Protein AF-A0A3A4ZFQ8-F1 (afdb_monomer_lite)

Secondary structure (DSSP, 8-state):
----HHHHHHHHHHHHTT--HHHHHHHHHHHHHHHS----S-EE-TTS-EE-----S-----

pLDDT: mean 90.43, std 10.94, range [46.31, 98.75]

Foldseek 3Di:
DDDDPQLVVQLVVCVVVVHDNVRSNVRSVVRVVLQPPPDQDWDQDPVRDTDGDDRPHPDPPD

Radius of gyration: 15.19 Å; chains: 1; bounding box: 30×29×39 Å

Sequence (62 aa):
MQEDIHFYGVYALARAAGIEAHTARTIAYASQFVDDAIDDEALILPNQQAILPTMTSHKPID

Structure (mmCIF, N/CA/C/O backbone):
data_AF-A0A3A4ZFQ8-F1
#
_entry.id   AF-A0A3A4ZFQ8-F1
#
loop_
_atom_site.group_PDB
_atom_site.id
_atom_site.type_symbol
_atom_site.label_atom_id
_atom_site.label_alt_id
_atom_site.label_comp_id
_atom_site.label_asym_id
_atom_site.label_entity_id
_atom_site.label_seq_id
_atom_site.pdbx_PDB_ins_code
_atom_site.Cartn_x
_atom_site.Cartn_y
_atom_site.Cartn_z
_atom_site.occupancy
_atom_site.B_iso_or_equiv
_atom_site.auth_seq_id
_atom_site.auth_comp_id
_atom_site.auth_asym_id
_atom_site.auth_atom_id
_atom_site.pdbx_PDB_model_num
ATOM 1 N N . MET A 1 1 ? -4.184 -1.049 -12.024 1.00 80.50 1 MET A N 1
ATOM 2 C CA . MET A 1 1 ? -4.209 -1.532 -10.637 1.00 80.50 1 MET A CA 1
ATOM 3 C C . MET A 1 1 ? -5.606 -2.031 -10.339 1.00 80.50 1 MET A C 1
ATOM 5 O O . MET A 1 1 ? -6.554 -1.287 -10.583 1.00 80.50 1 MET A O 1
ATOM 9 N N . GLN A 1 2 ? -5.736 -3.276 -9.905 1.00 85.62 2 GLN A N 1
ATOM 10 C CA . GLN A 1 2 ? -7.015 -3.870 -9.522 1.00 85.62 2 GLN A CA 1
ATOM 11 C C . GLN A 1 2 ? -7.070 -3.916 -7.993 1.00 85.62 2 GLN A C 1
ATOM 13 O O . GLN A 1 2 ? -6.168 -4.452 -7.369 1.00 85.62 2 GLN A O 1
ATOM 18 N N . GLU A 1 3 ? -8.104 -3.341 -7.375 1.00 91.75 3 GLU A N 1
ATOM 19 C CA . GLU A 1 3 ? -8.299 -3.503 -5.928 1.00 91.75 3 GLU A CA 1
ATOM 20 C C . GLU A 1 3 ? -8.841 -4.915 -5.658 1.00 91.75 3 GLU A C 1
ATOM 22 O O . GLU A 1 3 ? -9.894 -5.293 -6.181 1.00 91.75 3 GLU A O 1
ATOM 27 N N . ASP A 1 4 ? -8.124 -5.696 -4.853 1.00 93.81 4 ASP A N 1
ATOM 28 C CA . ASP A 1 4 ? -8.527 -7.040 -4.450 1.00 93.81 4 ASP A CA 1
ATOM 29 C C . ASP A 1 4 ? -8.358 -7.258 -2.933 1.00 93.81 4 ASP A C 1
ATOM 31 O O . ASP A 1 4 ? -8.383 -6.315 -2.133 1.00 93.81 4 ASP A O 1
ATOM 35 N N . ILE A 1 5 ? -8.259 -8.520 -2.509 1.00 94.94 5 ILE A N 1
ATOM 36 C CA . ILE A 1 5 ? -8.116 -8.875 -1.098 1.00 94.94 5 ILE A CA 1
ATOM 37 C C . ILE A 1 5 ? -6.892 -8.226 -0.443 1.00 94.94 5 ILE A C 1
ATOM 39 O O . ILE A 1 5 ? -6.956 -7.912 0.746 1.00 94.94 5 ILE A O 1
ATOM 43 N N . HIS A 1 6 ? -5.811 -7.986 -1.186 1.00 95.00 6 HIS A N 1
ATOM 44 C CA . HIS A 1 6 ? -4.609 -7.351 -0.663 1.00 95.00 6 HIS A CA 1
ATOM 45 C C . HIS A 1 6 ? -4.897 -5.902 -0.264 1.00 95.00 6 HIS A C 1
ATOM 47 O O . HIS A 1 6 ? -4.699 -5.532 0.897 1.00 95.00 6 HIS A O 1
ATOM 53 N N . PHE A 1 7 ? -5.505 -5.116 -1.158 1.00 97.44 7 PHE A N 1
ATOM 54 C CA . PHE A 1 7 ? -5.977 -3.764 -0.851 1.00 97.44 7 PHE A CA 1
ATOM 55 C C . PHE A 1 7 ? -6.889 -3.737 0.385 1.00 97.44 7 PHE A C 1
ATOM 57 O O . PHE A 1 7 ? -6.635 -2.992 1.338 1.00 97.44 7 PHE A O 1
ATOM 64 N N . TYR A 1 8 ? -7.950 -4.554 0.403 1.00 98.06 8 TYR A N 1
ATOM 65 C CA . TYR A 1 8 ? -8.915 -4.532 1.507 1.00 98.06 8 TYR A CA 1
ATOM 66 C C . TYR A 1 8 ? -8.318 -5.041 2.822 1.00 98.06 8 TYR A C 1
ATOM 68 O O . TYR A 1 8 ? -8.663 -4.520 3.884 1.00 98.06 8 TYR A O 1
ATOM 76 N N . GLY A 1 9 ? -7.399 -6.006 2.766 1.00 98.06 9 GLY A N 1
ATOM 77 C CA . GLY A 1 9 ? -6.672 -6.516 3.923 1.00 98.06 9 GLY A CA 1
ATOM 78 C C . GLY A 1 9 ? -5.797 -5.440 4.560 1.00 98.06 9 GLY A C 1
ATOM 79 O O . GLY A 1 9 ? -5.914 -5.182 5.761 1.00 98.06 9 GLY A O 1
ATOM 80 N N . VAL A 1 10 ? -4.986 -4.748 3.755 1.00 98.25 10 VAL A N 1
ATOM 81 C CA . VAL A 1 10 ? -4.142 -3.638 4.224 1.00 98.25 10 VAL A CA 1
ATOM 82 C C . VAL A 1 10 ? -4.997 -2.490 4.758 1.00 98.25 10 VAL A C 1
ATOM 84 O O . VAL A 1 10 ? -4.709 -1.957 5.832 1.00 98.25 10 VAL A O 1
ATOM 87 N N . TYR A 1 11 ? -6.085 -2.137 4.066 1.00 98.56 11 TYR A N 1
ATOM 88 C CA . TYR A 1 11 ? -7.012 -1.105 4.529 1.00 98.56 11 TYR A CA 1
ATOM 89 C C . TYR A 1 11 ? -7.618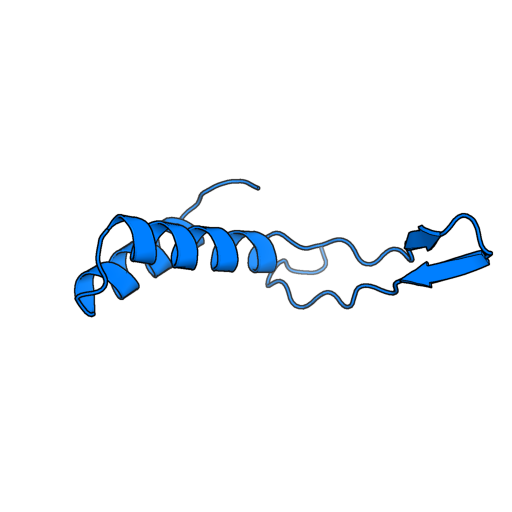 -1.457 5.892 1.00 98.56 11 TYR A C 1
ATOM 91 O O . TYR A 1 11 ? -7.588 -0.640 6.814 1.00 98.56 11 TYR A O 1
ATOM 99 N N . ALA A 1 12 ? -8.138 -2.678 6.045 1.00 98.62 12 ALA A N 1
ATOM 100 C CA . ALA A 1 12 ? -8.740 -3.141 7.290 1.00 98.62 12 ALA A CA 1
ATOM 101 C C . ALA A 1 12 ? -7.727 -3.147 8.445 1.00 98.62 12 ALA A C 1
ATOM 103 O O . 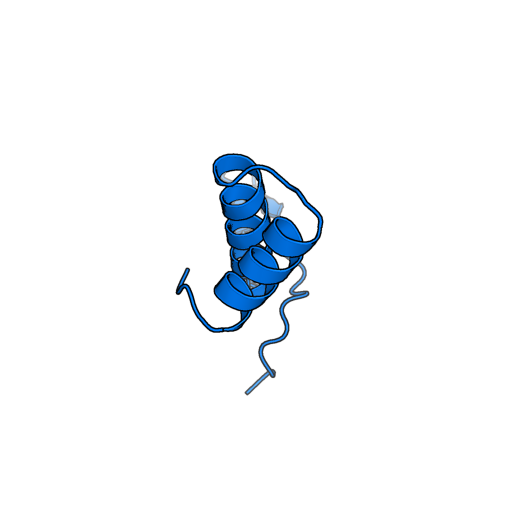ALA A 1 12 ? -8.048 -2.665 9.532 1.00 98.62 12 ALA A O 1
ATOM 104 N N . LEU A 1 13 ? -6.497 -3.611 8.202 1.00 98.62 13 LEU A N 1
ATOM 105 C CA . LEU A 1 13 ? -5.403 -3.582 9.178 1.00 98.62 13 LEU A CA 1
ATOM 106 C C . LEU A 1 13 ? -5.049 -2.151 9.600 1.00 98.62 13 LEU A C 1
ATOM 108 O O . LEU A 1 13 ? -4.973 -1.863 10.793 1.00 98.62 13 LEU A O 1
ATOM 112 N N . ALA A 1 14 ? -4.898 -1.234 8.642 1.00 98.69 14 ALA A N 1
ATOM 113 C CA . ALA A 1 14 ? -4.602 0.169 8.923 1.00 98.69 14 ALA A CA 1
ATOM 114 C C . ALA A 1 14 ? -5.721 0.834 9.745 1.00 98.69 14 ALA A C 1
ATOM 116 O O . ALA A 1 14 ? -5.452 1.540 10.720 1.00 98.69 14 ALA A O 1
ATOM 117 N N . ARG A 1 15 ? -6.990 0.566 9.407 1.00 98.62 15 ARG A N 1
ATOM 118 C CA . ARG A 1 15 ? -8.146 1.058 10.172 1.00 98.62 15 ARG A CA 1
ATOM 119 C C . ARG A 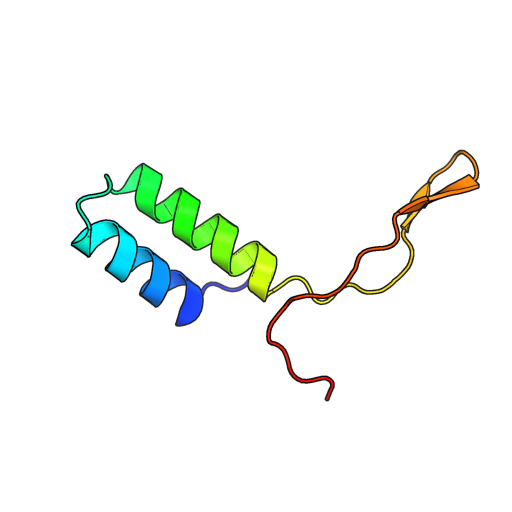1 15 ? -8.196 0.465 11.578 1.00 98.62 15 ARG A C 1
ATOM 121 O O . ARG A 1 15 ? -8.449 1.207 12.524 1.00 98.62 15 ARG A O 1
ATOM 128 N N . ALA A 1 16 ? -7.920 -0.831 11.725 1.00 98.69 16 ALA A N 1
ATOM 129 C CA . ALA A 1 16 ? -7.854 -1.503 13.021 1.00 98.69 16 ALA A CA 1
ATOM 130 C C . ALA A 1 16 ? -6.722 -0.951 13.906 1.00 98.69 16 ALA A C 1
ATOM 132 O O . ALA A 1 16 ? -6.881 -0.868 15.120 1.00 98.69 16 ALA A O 1
ATOM 133 N N . ALA A 1 17 ? -5.622 -0.496 13.301 1.00 98.62 17 ALA A N 1
ATOM 134 C CA . ALA A 1 17 ? -4.533 0.199 13.985 1.00 98.62 17 ALA A CA 1
ATOM 135 C C . ALA A 1 17 ? -4.862 1.660 14.368 1.00 98.62 17 ALA A C 1
ATOM 137 O O . ALA A 1 17 ? -4.025 2.345 14.951 1.00 98.62 17 ALA A O 1
ATOM 138 N N . GLY A 1 18 ? -6.064 2.157 14.050 1.00 98.62 18 GLY A N 1
ATOM 139 C CA . GLY A 1 18 ? -6.509 3.512 14.389 1.00 98.62 18 GLY A CA 1
ATOM 140 C C . GLY A 1 18 ? -6.128 4.591 13.372 1.00 98.62 18 GLY A C 1
ATOM 141 O O . GLY A 1 18 ? -6.356 5.771 13.632 1.00 98.62 18 GLY A O 1
ATOM 142 N N . ILE A 1 19 ? -5.589 4.224 12.205 1.00 98.75 19 ILE A N 1
ATOM 143 C CA . ILE A 1 19 ? -5.236 5.184 11.150 1.00 98.75 19 ILE A CA 1
ATOM 144 C C . ILE A 1 19 ? -6.510 5.737 10.514 1.00 98.75 19 ILE A C 1
ATOM 146 O O . ILE A 1 19 ? -7.394 4.973 10.133 1.00 98.75 19 ILE A O 1
ATOM 150 N N . GLU A 1 20 ? -6.601 7.062 10.381 1.00 98.62 20 GLU A N 1
ATOM 151 C CA . GLU A 1 20 ? -7.729 7.781 9.775 1.00 98.62 20 GLU A CA 1
ATOM 152 C C . GLU A 1 20 ? -8.057 7.270 8.357 1.00 98.62 20 GLU A C 1
ATOM 154 O O . GLU A 1 20 ? -7.192 6.769 7.643 1.00 98.62 20 GLU A O 1
ATOM 159 N N . ALA A 1 21 ? -9.333 7.323 7.964 1.00 98.50 21 ALA A N 1
ATOM 160 C CA . ALA A 1 21 ? -9.837 6.582 6.809 1.00 98.50 21 ALA A CA 1
ATOM 161 C C . ALA A 1 21 ? -9.190 6.986 5.479 1.00 98.50 21 ALA A C 1
ATOM 163 O O . ALA A 1 21 ? -8.861 6.106 4.680 1.00 98.50 21 ALA A O 1
ATOM 164 N N . HIS A 1 22 ? -8.985 8.283 5.247 1.00 98.50 22 HIS A N 1
ATOM 165 C CA . HIS A 1 22 ? -8.279 8.770 4.069 1.00 98.50 22 HIS A CA 1
ATOM 166 C C . HIS A 1 22 ? -6.827 8.277 4.067 1.00 98.50 22 HIS A C 1
ATOM 168 O O . HIS A 1 22 ? -6.363 7.717 3.075 1.00 98.50 22 HIS A O 1
ATOM 174 N N . THR A 1 23 ? -6.135 8.390 5.200 1.00 98.75 23 THR A N 1
ATOM 175 C CA . THR A 1 23 ? -4.746 7.928 5.341 1.00 98.75 23 THR A CA 1
ATOM 176 C C . THR A 1 23 ? -4.614 6.411 5.147 1.00 98.75 23 THR A C 1
ATOM 178 O O . THR A 1 23 ? -3.734 5.951 4.422 1.00 98.75 23 THR A O 1
ATOM 181 N N . ALA A 1 24 ? -5.527 5.620 5.715 1.00 98.75 24 ALA A N 1
ATOM 182 C CA . ALA A 1 24 ? -5.573 4.169 5.544 1.00 98.75 24 ALA A CA 1
ATOM 183 C C . ALA A 1 24 ? -5.819 3.772 4.081 1.00 98.75 24 ALA A C 1
ATOM 185 O O . ALA A 1 24 ? -5.204 2.827 3.588 1.00 98.75 24 ALA A O 1
ATOM 186 N N . ARG A 1 25 ? -6.678 4.512 3.366 1.00 98.31 25 ARG A N 1
ATOM 187 C CA . ARG A 1 25 ? -6.916 4.299 1.932 1.00 98.31 25 ARG A CA 1
ATOM 188 C C . ARG A 1 25 ? -5.655 4.566 1.117 1.00 98.31 25 ARG A C 1
ATOM 190 O O . ARG A 1 25 ? -5.339 3.777 0.234 1.00 98.31 25 ARG A O 1
ATOM 197 N N . THR A 1 26 ? -4.924 5.633 1.431 1.00 98.50 26 THR A N 1
ATOM 198 C CA . THR A 1 26 ? -3.645 5.945 0.779 1.00 98.50 26 THR A CA 1
ATOM 199 C C . THR A 1 26 ? -2.619 4.834 0.994 1.00 98.50 26 THR A C 1
ATOM 201 O O . THR A 1 26 ? -1.973 4.418 0.036 1.00 98.50 26 THR A O 1
ATOM 204 N N . ILE A 1 27 ? -2.505 4.307 2.218 1.00 98.44 27 ILE A N 1
ATOM 205 C CA . ILE A 1 27 ? -1.602 3.187 2.530 1.00 98.44 27 ILE A CA 1
ATOM 206 C C . ILE A 1 27 ? -1.987 1.936 1.732 1.00 98.44 27 ILE A C 1
ATOM 208 O O . ILE A 1 27 ? -1.132 1.343 1.079 1.00 98.44 27 ILE A O 1
ATOM 212 N N . ALA A 1 28 ? -3.267 1.558 1.747 1.00 98.12 28 ALA A N 1
ATOM 213 C CA . ALA A 1 28 ? -3.759 0.391 1.020 1.00 98.12 28 ALA A CA 1
ATOM 214 C C . ALA A 1 28 ? -3.530 0.512 -0.492 1.00 98.12 28 ALA A C 1
ATOM 216 O O . ALA A 1 28 ? -3.051 -0.425 -1.124 1.00 98.12 28 ALA A O 1
ATOM 217 N N . TYR A 1 29 ? -3.797 1.690 -1.059 1.00 97.31 29 TYR A N 1
ATOM 218 C CA . TYR A 1 29 ? -3.582 1.961 -2.477 1.00 97.31 29 TYR A CA 1
ATOM 219 C C . TYR A 1 29 ? -2.101 1.857 -2.856 1.00 97.31 29 TYR A C 1
ATOM 221 O O . TYR A 1 29 ? -1.756 1.204 -3.836 1.00 97.31 29 TYR A O 1
ATOM 229 N N . ALA A 1 30 ? -1.213 2.463 -2.061 1.00 96.44 30 ALA A N 1
ATOM 230 C CA . ALA A 1 30 ? 0.227 2.379 -2.289 1.00 96.44 30 ALA A CA 1
ATOM 231 C C . ALA A 1 30 ? 0.736 0.932 -2.186 1.00 96.44 30 ALA A C 1
ATOM 233 O O . ALA A 1 30 ? 1.573 0.514 -2.981 1.00 96.44 30 ALA A O 1
ATOM 234 N N . SER A 1 31 ? 0.204 0.156 -1.238 1.00 95.56 31 SER A N 1
ATOM 235 C 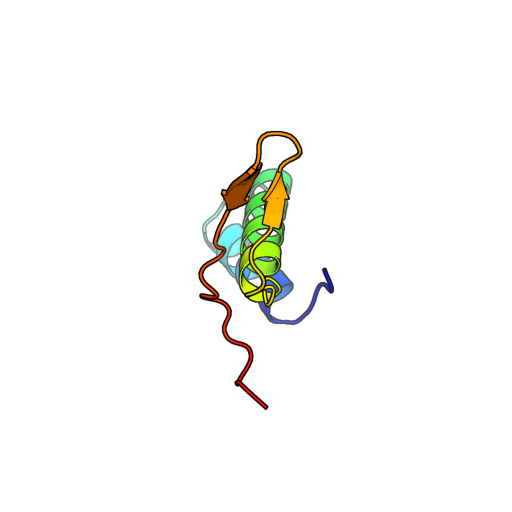CA . SER A 1 31 ? 0.571 -1.248 -1.069 1.00 95.56 31 SER A CA 1
ATOM 236 C C . SER A 1 31 ? 0.097 -2.127 -2.228 1.00 95.56 31 SER A C 1
ATOM 238 O O . SER A 1 31 ? 0.872 -2.972 -2.669 1.00 95.56 31 SER A O 1
ATOM 240 N N . GLN A 1 32 ? -1.119 -1.915 -2.748 1.00 94.94 32 GLN A N 1
ATOM 241 C CA . GLN A 1 32 ? -1.610 -2.615 -3.943 1.00 94.94 32 GLN A CA 1
ATOM 242 C C . GLN A 1 32 ? -0.810 -2.242 -5.186 1.00 94.94 32 GLN A C 1
ATOM 244 O O . GLN A 1 32 ? -0.506 -3.107 -5.994 1.00 94.94 32 GLN A O 1
ATOM 249 N N . PHE A 1 33 ? -0.424 -0.974 -5.335 1.00 92.19 33 PHE A N 1
ATOM 250 C CA . PHE A 1 33 ? 0.373 -0.542 -6.481 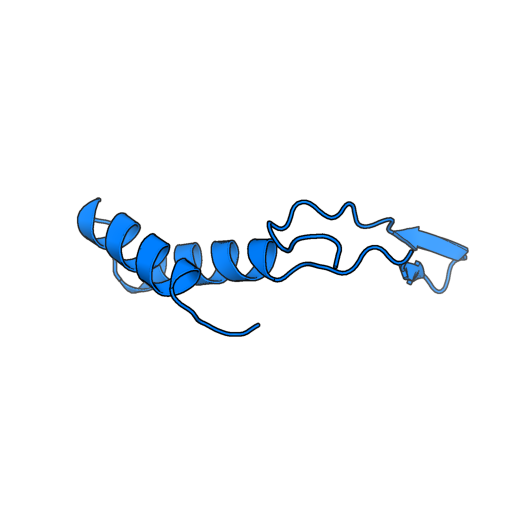1.00 92.19 33 PHE A CA 1
ATOM 251 C C . PHE A 1 33 ? 1.698 -1.307 -6.580 1.00 92.19 33 PHE A C 1
ATOM 253 O O . PHE A 1 33 ? 2.075 -1.732 -7.667 1.00 92.19 33 PHE A O 1
ATOM 260 N N . VAL A 1 34 ? 2.386 -1.498 -5.450 1.00 90.56 34 VAL A N 1
ATOM 261 C CA . VAL A 1 34 ? 3.647 -2.255 -5.407 1.00 90.56 34 VAL A CA 1
ATOM 262 C C . VAL A 1 34 ? 3.415 -3.752 -5.631 1.00 90.56 34 VAL A C 1
ATOM 264 O O . VAL A 1 34 ? 4.234 -4.390 -6.284 1.00 90.56 34 VAL A O 1
ATOM 267 N N . ASP A 1 35 ? 2.310 -4.311 -5.134 1.00 90.31 35 ASP A N 1
ATOM 268 C CA . ASP A 1 35 ? 1.966 -5.721 -5.366 1.00 90.31 35 ASP A CA 1
ATOM 269 C C . ASP A 1 35 ? 1.582 -6.010 -6.828 1.00 90.31 35 ASP A C 1
ATOM 271 O O . ASP A 1 35 ? 1.921 -7.058 -7.367 1.00 90.31 35 ASP A O 1
ATOM 275 N N . ASP A 1 36 ? 0.952 -5.049 -7.507 1.00 89.19 36 ASP A N 1
ATOM 276 C CA . ASP A 1 36 ? 0.588 -5.144 -8.925 1.00 89.19 36 ASP A CA 1
ATOM 277 C C . ASP A 1 36 ? 1.768 -4.852 -9.876 1.00 89.19 36 ASP A C 1
ATOM 279 O O . ASP A 1 36 ? 1.644 -5.077 -11.084 1.00 89.19 36 ASP A O 1
ATOM 283 N N . ALA A 1 37 ? 2.892 -4.326 -9.372 1.00 88.00 37 ALA A N 1
ATOM 284 C CA . ALA A 1 37 ? 4.036 -3.905 -10.181 1.00 88.00 37 ALA A CA 1
ATOM 285 C C . ALA A 1 37 ? 4.832 -5.116 -10.698 1.00 88.00 37 ALA A C 1
ATOM 287 O O . ALA A 1 37 ? 5.758 -5.604 -10.046 1.00 88.00 37 ALA A O 1
ATOM 288 N N . ILE A 1 38 ? 4.447 -5.605 -11.876 1.00 85.38 38 ILE A N 1
ATOM 289 C CA . ILE A 1 38 ? 5.063 -6.758 -12.558 1.00 85.38 38 ILE A CA 1
ATOM 290 C C . ILE A 1 38 ? 6.008 -6.375 -13.700 1.00 85.38 38 ILE A C 1
ATOM 292 O O . ILE A 1 38 ? 6.578 -7.256 -14.331 1.00 85.38 38 ILE A O 1
ATOM 296 N N . ASP A 1 39 ? 6.157 -5.082 -13.989 1.00 82.50 39 ASP A N 1
ATOM 297 C CA . ASP A 1 39 ? 7.029 -4.618 -15.065 1.00 82.50 39 ASP A CA 1
ATOM 298 C C . ASP A 1 39 ? 8.503 -4.880 -14.707 1.00 82.50 39 ASP A C 1
ATOM 300 O O . ASP A 1 39 ? 9.013 -4.362 -13.709 1.00 82.50 39 ASP A O 1
ATOM 304 N N . ASP A 1 40 ? 9.197 -5.658 -15.535 1.00 81.06 40 ASP A N 1
ATOM 305 C CA . ASP A 1 40 ? 10.629 -5.963 -15.419 1.00 81.06 40 ASP A CA 1
ATOM 306 C C . ASP A 1 40 ? 11.454 -5.434 -16.612 1.00 81.06 40 ASP A C 1
ATOM 308 O O . ASP A 1 40 ? 12.684 -5.533 -16.636 1.00 81.06 40 ASP A O 1
ATOM 312 N N . GLU A 1 41 ? 10.789 -4.814 -17.591 1.00 85.50 41 GLU A N 1
ATOM 313 C CA . GLU A 1 41 ? 11.427 -4.263 -18.781 1.00 85.50 41 GLU A CA 1
ATOM 314 C C . GLU A 1 41 ? 12.173 -2.949 -18.498 1.00 85.50 41 GLU A C 1
ATOM 316 O O . GLU A 1 41 ? 11.713 -2.062 -17.774 1.00 85.50 41 GLU A O 1
ATOM 321 N N . ALA A 1 42 ? 13.338 -2.784 -19.134 1.00 87.69 42 ALA A N 1
ATOM 322 C CA . ALA A 1 42 ? 14.122 -1.559 -19.034 1.00 87.69 42 ALA A CA 1
ATOM 323 C C . ALA A 1 42 ? 13.415 -0.387 -19.735 1.00 87.69 42 ALA A C 1
ATOM 325 O O . ALA A 1 42 ? 13.197 -0.394 -20.948 1.00 87.69 42 ALA A O 1
ATOM 326 N N . LEU A 1 43 ? 13.137 0.675 -18.980 1.00 89.69 43 LEU A N 1
ATOM 327 C CA . LEU A 1 43 ? 12.482 1.874 -19.486 1.00 89.69 43 LEU A CA 1
ATOM 328 C C . LEU A 1 43 ? 13.533 2.831 -20.056 1.00 89.69 43 LEU A C 1
ATOM 330 O O . LEU A 1 43 ? 14.268 3.486 -19.312 1.00 89.69 43 LEU A O 1
ATOM 334 N N . ILE A 1 44 ? 13.632 2.884 -21.386 1.00 93.50 44 ILE A N 1
ATOM 335 C CA . ILE A 1 44 ? 14.614 3.716 -22.093 1.00 93.50 44 ILE A CA 1
ATOM 336 C C . ILE A 1 44 ? 14.130 5.167 -22.157 1.00 93.50 44 ILE A C 1
ATOM 338 O O . ILE A 1 44 ? 13.054 5.470 -22.672 1.00 93.50 44 ILE A O 1
ATOM 342 N N . LEU A 1 45 ? 14.954 6.081 -21.657 1.00 93.56 45 LEU A N 1
ATOM 343 C CA . LEU A 1 45 ? 14.714 7.516 -21.665 1.00 93.56 45 LEU A CA 1
ATOM 344 C C . LEU A 1 45 ? 15.252 8.160 -22.960 1.00 93.56 45 LEU A C 1
ATOM 346 O O . LEU A 1 45 ? 16.205 7.652 -23.560 1.00 93.56 45 LEU A O 1
ATOM 350 N N . PRO A 1 46 ? 14.719 9.325 -23.386 1.00 94.44 46 PRO A N 1
ATOM 351 C CA . PRO A 1 46 ? 15.125 9.988 -24.635 1.00 94.44 46 PRO A CA 1
ATOM 352 C C . PRO A 1 46 ? 16.617 10.345 -24.734 1.00 94.44 46 PRO A C 1
ATOM 354 O O . PRO A 1 46 ? 17.141 10.546 -25.825 1.00 94.44 46 PRO A O 1
ATOM 357 N N . ASN A 1 47 ? 17.307 10.432 -23.597 1.00 95.19 47 ASN A N 1
ATOM 358 C CA . ASN A 1 47 ? 18.730 10.748 -23.485 1.00 95.19 47 ASN A CA 1
ATOM 359 C C . ASN A 1 47 ? 19.632 9.499 -23.418 1.00 95.19 47 ASN A C 1
ATOM 361 O O . ASN A 1 47 ? 20.758 9.598 -22.937 1.00 95.19 47 ASN A O 1
ATOM 365 N N . GLN A 1 48 ? 19.142 8.338 -23.872 1.00 90.75 48 GLN A N 1
ATOM 366 C CA . GLN A 1 48 ? 19.858 7.052 -23.856 1.00 90.75 48 GLN A CA 1
ATOM 367 C C . GLN A 1 48 ? 20.206 6.528 -22.451 1.00 90.75 48 GLN A C 1
ATOM 369 O O . GLN A 1 48 ? 21.055 5.651 -22.305 1.00 90.75 48 GLN A O 1
ATOM 374 N N . GLN A 1 49 ? 19.547 7.035 -21.409 1.00 95.19 49 GLN A N 1
ATOM 375 C CA . GLN A 1 49 ? 19.575 6.432 -20.077 1.00 95.19 49 GLN A CA 1
ATOM 376 C C . GLN A 1 49 ? 18.457 5.396 -19.945 1.00 95.19 49 GLN A C 1
ATOM 378 O O . GLN A 1 49 ? 17.489 5.427 -20.702 1.00 95.19 49 GLN A O 1
ATOM 383 N N . ALA A 1 50 ? 18.574 4.489 -18.978 1.00 92.31 50 ALA A N 1
ATOM 384 C CA . ALA A 1 50 ? 17.559 3.479 -18.710 1.00 92.31 50 ALA A CA 1
ATOM 385 C C . ALA A 1 50 ? 17.225 3.417 -17.217 1.00 92.31 50 ALA A C 1
ATOM 387 O O . ALA A 1 50 ? 18.115 3.536 -16.372 1.00 92.31 50 ALA A O 1
ATOM 388 N N . ILE A 1 51 ? 15.947 3.206 -16.910 1.00 91.56 51 ILE A N 1
ATOM 389 C CA . ILE A 1 51 ? 15.479 2.792 -15.586 1.00 91.56 51 ILE A CA 1
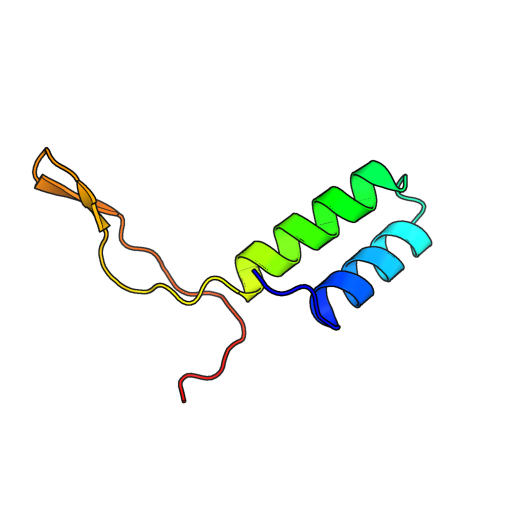ATOM 390 C C . ILE A 1 51 ? 15.255 1.285 -15.652 1.00 91.56 51 ILE A C 1
ATOM 392 O O . ILE A 1 51 ? 14.485 0.816 -16.484 1.00 91.56 51 ILE A O 1
ATOM 396 N N . LEU A 1 52 ? 15.943 0.538 -14.793 1.00 89.31 52 LEU A N 1
ATOM 397 C CA . LEU A 1 52 ? 15.753 -0.902 -14.633 1.00 89.31 52 LEU A CA 1
ATOM 398 C C . LEU A 1 52 ? 14.846 -1.132 -13.420 1.00 89.31 52 LEU A C 1
ATOM 400 O O . LEU A 1 52 ? 15.325 -0.984 -12.290 1.00 89.31 52 LEU A O 1
ATOM 404 N N . PRO A 1 53 ? 13.549 -1.417 -13.619 1.00 85.06 53 PRO A N 1
ATOM 405 C CA . PRO A 1 53 ? 12.682 -1.807 -12.524 1.00 85.06 53 PRO A CA 1
ATOM 406 C C . PRO A 1 53 ? 13.093 -3.193 -12.015 1.00 85.06 53 PRO A C 1
ATOM 408 O O . PRO A 1 53 ? 13.377 -4.103 -12.789 1.00 85.06 53 PRO A O 1
ATOM 411 N N . THR A 1 54 ? 13.137 -3.346 -10.694 1.00 83.44 54 THR A N 1
ATOM 412 C CA . THR A 1 54 ? 13.304 -4.655 -10.058 1.00 83.44 54 THR A CA 1
ATOM 413 C C . THR A 1 54 ? 11.944 -5.087 -9.546 1.00 83.44 54 THR A C 1
ATOM 415 O O . THR A 1 54 ? 11.404 -4.458 -8.635 1.00 83.44 54 THR A O 1
ATOM 418 N N . MET A 1 55 ? 11.406 -6.163 -10.112 1.00 82.50 55 MET A N 1
ATOM 419 C CA . MET A 1 55 ? 10.153 -6.745 -9.654 1.00 82.50 55 MET A CA 1
ATOM 420 C C . MET A 1 55 ? 10.311 -7.284 -8.223 1.00 82.50 55 MET A C 1
ATOM 422 O O . MET A 1 55 ? 11.155 -8.139 -7.950 1.00 82.50 55 MET A O 1
ATOM 426 N N . THR A 1 56 ? 9.490 -6.773 -7.306 1.00 82.12 56 THR A N 1
ATOM 427 C CA . THR A 1 56 ? 9.361 -7.270 -5.922 1.00 82.12 56 THR A CA 1
ATOM 428 C C . THR A 1 56 ? 7.921 -7.646 -5.569 1.00 82.12 56 THR A C 1
ATOM 430 O O . THR A 1 56 ? 7.623 -7.879 -4.398 1.00 82.12 56 THR A O 1
ATOM 433 N N . SER A 1 57 ? 7.023 -7.638 -6.554 1.00 82.75 57 SER A N 1
ATOM 434 C CA . SER A 1 57 ? 5.624 -8.044 -6.416 1.00 82.75 57 SER A CA 1
ATOM 435 C C . SER A 1 57 ? 5.495 -9.541 -6.136 1.00 82.75 57 SER A C 1
ATOM 437 O O . SER A 1 57 ? 6.411 -10.320 -6.408 1.00 82.75 57 SER A O 1
ATOM 439 N N . HIS A 1 58 ? 4.356 -9.956 -5.568 1.00 75.25 58 HIS A N 1
ATOM 440 C CA . HIS A 1 58 ? 4.156 -11.358 -5.196 1.00 75.25 58 HIS A CA 1
ATOM 441 C C . HIS A 1 58 ? 3.798 -12.270 -6.377 1.00 75.25 58 HIS A C 1
ATOM 443 O O . HIS A 1 58 ? 3.874 -13.490 -6.205 1.00 75.25 58 HIS A O 1
ATOM 449 N N . LYS A 1 59 ? 3.386 -11.729 -7.539 1.00 68.56 59 LYS A N 1
ATOM 450 C CA . LYS A 1 59 ? 2.878 -12.574 -8.628 1.00 68.56 59 LYS A CA 1
ATOM 451 C C . LYS A 1 59 ? 3.893 -13.676 -8.958 1.00 68.56 59 LYS A C 1
ATOM 453 O O . LYS A 1 59 ? 5.066 -13.368 -9.184 1.00 68.56 59 LYS A O 1
ATOM 458 N N . PRO A 1 60 ? 3.465 -14.953 -8.968 1.00 55.22 60 PRO A N 1
ATOM 459 C CA . PRO A 1 60 ? 4.335 -16.018 -9.407 1.00 55.22 60 PRO A CA 1
ATOM 460 C C . PRO A 1 60 ? 4.709 -15.728 -10.854 1.00 55.22 60 PRO A C 1
ATOM 462 O O . PRO A 1 60 ? 3.872 -15.314 -11.654 1.00 55.22 60 PRO A O 1
ATOM 465 N N . ILE A 1 61 ? 5.987 -15.917 -11.148 1.00 55.47 61 ILE A N 1
ATOM 466 C CA . ILE A 1 61 ? 6.489 -16.085 -12.502 1.00 55.47 61 ILE A CA 1
ATOM 467 C C . ILE A 1 61 ? 5.749 -17.316 -13.059 1.00 55.47 61 ILE A C 1
ATOM 469 O O . ILE A 1 61 ? 6.182 -18.440 -12.810 1.00 55.47 61 ILE A O 1
ATOM 473 N N . ASP A 1 62 ? 4.591 -17.106 -13.683 1.00 46.31 62 ASP A N 1
ATOM 474 C CA . ASP A 1 62 ? 3.877 -18.101 -14.496 1.00 46.31 62 ASP A CA 1
ATOM 475 C C . ASP A 1 62 ? 4.364 -18.008 -15.948 1.00 46.31 62 ASP A C 1
ATOM 477 O O . ASP A 1 62 ? 4.392 -16.879 -16.496 1.00 46.31 62 ASP A O 1
#